Protein AF-A0A927UG73-F1 (afdb_monomer)

Sequence (120 aa):
MASLEITREEALEMWMDDHDIDAGKVKPFDLDPSKQAVVKEMTKGKRKPTDFSLEGKPKRERKPDNEKRLIVTELWHFLVTNAQIGAENAETVNPEREISFKIGENLYSLTLTRHRSPKK

Solvent-accessible surface area (backbone atoms only — not comparable to full-atom values): 7680 Å² total; per-residue (Å²): 90,89,90,70,79,49,54,76,67,56,55,49,51,55,51,51,50,52,53,37,51,75,71,66,52,88,52,95,86,54,72,57,73,75,56,47,54,51,53,59,56,71,68,53,75,88,70,75,79,80,81,80,73,70,77,89,57,81,76,79,77,73,81,82,59,63,70,42,29,51,53,46,52,51,53,50,50,39,41,70,76,69,43,89,77,56,51,40,79,70,42,71,81,35,62,59,36,32,39,35,32,25,47,85,95,45,82,48,75,51,75,63,77,86,78,78,80,77,86,130

Mean predicted aligned error: 17.03 Å

Structure (mmCIF, N/CA/C/O backbone):
data_AF-A0A927UG73-F1
#
_entry.id   AF-A0A927UG73-F1
#
loop_
_atom_site.group_PDB
_atom_site.id
_atom_site.type_symbol
_atom_site.label_atom_id
_atom_site.label_alt_id
_atom_site.label_comp_id
_atom_site.label_asym_id
_atom_site.label_entity_id
_atom_site.label_seq_id
_atom_site.pdbx_PDB_ins_code
_atom_site.Cartn_x
_atom_site.Cartn_y
_atom_site.Cartn_z
_atom_site.occupancy
_atom_site.B_iso_or_equiv
_atom_site.auth_seq_id
_atom_site.auth_comp_id
_atom_site.auth_asym_id
_atom_site.auth_atom_id
_atom_site.pdbx_PDB_model_num
ATOM 1 N N . MET A 1 1 ? 17.158 1.182 -74.349 1.00 53.06 1 MET A N 1
ATOM 2 C CA . MET A 1 1 ? 18.400 1.377 -75.125 1.00 53.06 1 MET A CA 1
ATOM 3 C C . MET A 1 1 ? 18.529 2.820 -75.585 1.00 53.06 1 MET A C 1
ATOM 5 O O . MET A 1 1 ? 19.379 3.505 -75.050 1.00 53.06 1 MET A O 1
ATOM 9 N N . ALA A 1 2 ? 17.643 3.332 -76.454 1.00 55.97 2 ALA A N 1
ATOM 10 C CA . ALA A 1 2 ? 17.726 4.717 -76.954 1.00 55.97 2 ALA A CA 1
ATOM 11 C C . ALA A 1 2 ? 17.586 5.818 -75.878 1.00 55.97 2 ALA A C 1
ATOM 13 O O . ALA A 1 2 ? 18.099 6.909 -76.063 1.00 55.97 2 ALA A O 1
ATOM 14 N N . SER A 1 3 ? 16.920 5.540 -74.752 1.00 67.75 3 SER A N 1
ATOM 15 C CA . SER A 1 3 ? 16.770 6.489 -73.637 1.00 67.75 3 SER A CA 1
ATOM 16 C C . SER A 1 3 ? 17.945 6.508 -72.652 1.00 67.75 3 SER A C 1
ATOM 18 O O . SER A 1 3 ? 17.976 7.368 -71.783 1.00 67.75 3 SER A O 1
ATOM 20 N N . LEU A 1 4 ? 18.854 5.529 -72.735 1.00 70.38 4 LEU A N 1
ATOM 21 C CA . LEU A 1 4 ? 19.995 5.368 -71.824 1.00 70.38 4 LEU A CA 1
ATOM 22 C C . LEU A 1 4 ? 21.341 5.426 -72.566 1.00 70.38 4 LEU A C 1
ATOM 24 O O . LEU A 1 4 ? 22.366 5.286 -71.923 1.00 70.38 4 LEU A O 1
ATOM 28 N N . GLU A 1 5 ? 21.334 5.595 -73.896 1.00 80.81 5 GLU A N 1
ATOM 29 C CA . GLU A 1 5 ? 22.527 5.658 -74.767 1.00 80.81 5 GLU A CA 1
ATOM 30 C C . GLU A 1 5 ? 23.548 4.509 -74.593 1.00 80.81 5 GLU A C 1
ATOM 32 O O . GLU A 1 5 ? 24.691 4.626 -75.013 1.00 80.81 5 GLU A O 1
ATOM 37 N N . ILE A 1 6 ? 23.128 3.370 -74.035 1.00 80.19 6 ILE A N 1
ATOM 38 C CA . ILE A 1 6 ? 23.969 2.181 -73.825 1.00 80.19 6 ILE A CA 1
ATOM 39 C C . ILE A 1 6 ? 23.810 1.155 -74.949 1.00 80.19 6 ILE A C 1
ATOM 41 O O . ILE A 1 6 ? 22.727 0.992 -75.530 1.00 80.19 6 ILE A O 1
ATOM 45 N N . THR A 1 7 ? 24.885 0.423 -75.230 1.00 85.31 7 THR A N 1
ATOM 46 C CA . THR A 1 7 ? 24.888 -0.718 -76.151 1.00 85.31 7 THR A CA 1
ATOM 47 C C . THR A 1 7 ? 24.208 -1.941 -75.529 1.00 85.31 7 THR A C 1
ATOM 49 O O . THR A 1 7 ? 24.040 -2.047 -74.314 1.00 85.31 7 THR A O 1
ATOM 52 N N . ARG A 1 8 ? 23.766 -2.895 -76.367 1.00 81.25 8 ARG A N 1
ATOM 53 C CA . ARG A 1 8 ? 23.070 -4.120 -75.909 1.00 81.25 8 ARG A CA 1
ATOM 54 C C . ARG A 1 8 ? 23.914 -4.967 -74.968 1.00 81.25 8 ARG A C 1
ATOM 56 O O . ARG A 1 8 ? 23.351 -5.620 -74.096 1.00 81.25 8 ARG A O 1
ATOM 63 N N . GLU A 1 9 ? 25.220 -4.948 -75.165 1.00 83.12 9 GLU A N 1
ATOM 64 C CA . GLU A 1 9 ? 26.176 -5.691 -74.355 1.00 83.12 9 GLU A CA 1
ATOM 65 C C . GLU A 1 9 ? 26.299 -5.058 -72.965 1.00 83.12 9 GLU A C 1
ATOM 67 O O . GLU A 1 9 ? 26.101 -5.754 -71.975 1.00 83.12 9 GLU A O 1
ATOM 72 N N . GLU A 1 10 ? 26.443 -3.733 -72.884 1.00 80.81 10 GLU A N 1
ATOM 73 C CA . GLU A 1 10 ? 26.470 -2.997 -71.608 1.00 80.81 10 GLU A CA 1
ATOM 74 C C . GLU A 1 10 ? 25.154 -3.135 -70.832 1.00 80.81 10 GLU A C 1
ATOM 76 O O . GLU A 1 10 ? 25.152 -3.332 -69.621 1.00 80.81 10 GLU A O 1
ATOM 81 N N . ALA A 1 11 ? 24.009 -3.097 -71.522 1.00 84.12 11 ALA A N 1
ATOM 82 C CA . ALA A 1 11 ? 22.712 -3.300 -70.877 1.00 84.12 11 ALA A CA 1
ATOM 83 C C . ALA A 1 11 ? 22.563 -4.706 -70.269 1.00 84.12 11 ALA A C 1
ATOM 85 O O . ALA A 1 11 ? 21.863 -4.876 -69.270 1.00 84.12 11 ALA A O 1
ATOM 86 N N . LEU A 1 12 ? 23.197 -5.713 -70.876 1.00 85.31 12 LEU A N 1
ATOM 87 C CA . LEU A 1 12 ? 23.187 -7.086 -70.382 1.00 85.31 12 LEU A CA 1
ATOM 88 C C . LEU A 1 12 ? 24.142 -7.243 -69.193 1.00 85.31 12 LEU A C 1
ATOM 90 O O . LEU A 1 12 ? 23.766 -7.871 -68.207 1.00 85.31 12 LEU A O 1
ATOM 94 N N . GLU A 1 13 ? 25.323 -6.627 -69.250 1.00 85.06 13 GLU A N 1
ATOM 95 C CA . GLU A 1 13 ? 26.285 -6.596 -68.142 1.00 85.06 13 GLU A CA 1
ATOM 96 C C . GLU A 1 13 ? 25.695 -5.910 -66.902 1.00 85.06 13 GLU A C 1
ATOM 98 O O . GLU A 1 13 ? 25.705 -6.493 -65.821 1.00 85.06 13 GLU A O 1
ATOM 103 N N . MET A 1 14 ? 25.051 -4.750 -67.072 1.00 83.00 14 MET A N 1
ATOM 104 C CA . MET A 1 14 ? 24.344 -4.059 -65.986 1.00 83.00 14 MET A CA 1
ATOM 105 C C . MET A 1 14 ? 23.253 -4.928 -65.352 1.00 83.00 14 MET A C 1
ATOM 107 O O . MET A 1 14 ? 23.100 -4.941 -64.133 1.00 83.00 14 MET A O 1
ATOM 111 N N . TRP A 1 15 ? 22.493 -5.662 -66.169 1.00 86.38 15 TRP A N 1
ATOM 112 C CA . TRP A 1 15 ? 21.448 -6.556 -65.672 1.00 86.38 15 TRP A CA 1
ATOM 113 C C . TRP A 1 15 ? 22.027 -7.745 -64.892 1.00 86.38 15 TRP A C 1
ATOM 115 O O . TRP A 1 15 ? 21.476 -8.144 -63.868 1.00 86.38 15 TRP A O 1
ATOM 125 N N . MET A 1 16 ? 23.151 -8.302 -65.350 1.00 85.75 16 MET A N 1
ATOM 126 C CA . MET A 1 16 ? 23.844 -9.385 -64.649 1.00 85.75 16 MET A CA 1
ATOM 127 C C . MET A 1 16 ? 24.474 -8.914 -63.336 1.00 85.75 16 MET A C 1
ATOM 129 O O . MET A 1 16 ? 24.438 -9.649 -62.349 1.00 85.75 16 MET A O 1
ATOM 133 N N . ASP A 1 17 ? 25.022 -7.701 -63.307 1.00 85.00 17 ASP A N 1
ATOM 134 C CA . ASP A 1 17 ? 25.582 -7.112 -62.096 1.00 85.00 17 ASP A CA 1
ATOM 135 C C . ASP A 1 17 ? 24.515 -6.861 -61.031 1.00 85.00 17 ASP A C 1
ATOM 137 O O . ASP A 1 17 ? 24.723 -7.253 -59.884 1.00 85.00 17 ASP A O 1
ATOM 141 N N . ASP A 1 18 ? 23.365 -6.303 -61.412 1.00 85.00 18 ASP A N 1
ATOM 142 C CA . ASP A 1 18 ? 22.214 -6.102 -60.521 1.00 85.00 18 ASP A CA 1
ATOM 143 C C . ASP A 1 18 ? 21.712 -7.441 -59.953 1.00 85.00 18 ASP A C 1
ATOM 145 O O . ASP A 1 18 ? 21.602 -7.622 -58.739 1.00 85.00 18 ASP A O 1
ATOM 149 N N . HIS A 1 19 ? 21.550 -8.444 -60.823 1.00 87.81 19 HIS A N 1
ATOM 150 C CA . HIS A 1 19 ? 21.146 -9.791 -60.421 1.00 87.81 19 HIS A CA 1
ATOM 151 C C . HIS A 1 19 ? 22.151 -10.457 -59.461 1.00 87.81 19 HIS A C 1
ATOM 153 O O . HIS A 1 19 ? 21.771 -11.186 -58.542 1.00 87.81 19 HIS A O 1
ATOM 159 N N . ASP A 1 20 ? 23.452 -10.248 -59.662 1.00 86.81 20 ASP A N 1
ATOM 160 C CA . ASP A 1 20 ? 24.487 -10.791 -58.783 1.00 86.81 20 ASP A CA 1
ATOM 161 C C . ASP A 1 20 ? 24.552 -10.080 -57.422 1.00 86.81 20 ASP A C 1
ATOM 163 O O . ASP A 1 20 ? 24.840 -10.738 -56.417 1.00 86.81 20 ASP A O 1
ATOM 167 N N . ILE A 1 21 ? 24.281 -8.771 -57.383 1.00 83.25 21 ILE A N 1
ATOM 168 C CA . ILE A 1 21 ? 24.178 -7.982 -56.146 1.00 83.25 21 ILE A CA 1
ATOM 169 C C . ILE A 1 21 ? 22.975 -8.458 -55.328 1.00 83.25 21 ILE A C 1
ATOM 171 O O . ILE A 1 21 ? 23.123 -8.736 -54.136 1.00 83.25 21 ILE A O 1
ATOM 175 N N . ASP A 1 22 ? 21.821 -8.647 -55.969 1.00 83.50 22 ASP A N 1
ATOM 176 C CA . ASP A 1 22 ? 20.616 -9.187 -55.328 1.00 83.50 22 ASP A CA 1
ATOM 177 C C . ASP A 1 22 ? 20.830 -10.612 -54.795 1.00 83.50 22 ASP A C 1
ATOM 179 O O . ASP A 1 22 ? 20.328 -10.977 -53.729 1.00 83.50 22 ASP A O 1
ATOM 183 N N . ALA A 1 23 ? 21.634 -11.417 -55.495 1.00 83.31 23 ALA A N 1
ATOM 184 C CA . ALA A 1 23 ? 22.049 -12.744 -55.042 1.00 83.31 23 ALA A CA 1
ATOM 185 C C . ALA A 1 23 ? 23.120 -12.716 -53.928 1.00 83.31 23 ALA A C 1
ATOM 187 O O . ALA A 1 23 ? 23.511 -13.776 -53.431 1.00 83.31 23 ALA A O 1
ATOM 188 N N . GLY A 1 24 ? 23.608 -11.534 -53.534 1.00 77.62 24 GLY A N 1
ATOM 189 C CA . GLY A 1 24 ? 24.588 -11.346 -52.463 1.00 77.62 24 GLY A CA 1
ATOM 190 C C . GLY A 1 24 ? 26.007 -11.791 -52.820 1.00 77.62 24 GLY A C 1
ATOM 191 O O . GLY A 1 24 ? 26.779 -12.152 -51.927 1.00 77.62 24 GLY A O 1
ATOM 192 N N . LYS A 1 25 ? 26.365 -11.819 -54.110 1.00 81.88 25 LYS A N 1
ATOM 193 C CA . LYS A 1 25 ? 27.731 -12.143 -54.540 1.00 81.88 25 LYS A CA 1
ATOM 194 C C . LYS A 1 25 ? 28.653 -10.950 -54.311 1.00 81.88 25 LYS A C 1
ATOM 196 O O . LYS A 1 25 ? 28.303 -9.820 -54.623 1.00 81.88 25 LYS A O 1
ATOM 201 N N . VAL A 1 26 ? 29.862 -11.232 -53.827 1.00 76.31 26 VAL A N 1
ATOM 202 C CA . VAL A 1 26 ? 30.886 -10.210 -53.581 1.00 76.31 26 VAL A CA 1
ATOM 203 C C . VAL A 1 26 ? 31.396 -9.664 -54.915 1.00 76.31 26 VAL A C 1
ATOM 205 O O . VAL A 1 26 ? 31.933 -10.414 -55.734 1.00 76.31 26 VAL A O 1
ATOM 208 N N . LYS A 1 27 ? 31.229 -8.363 -55.129 1.00 77.75 27 LYS A N 1
ATOM 209 C CA . LYS A 1 27 ? 31.698 -7.624 -56.303 1.00 77.75 27 LYS A CA 1
ATOM 210 C C . LYS A 1 27 ? 33.027 -6.912 -56.006 1.00 77.75 27 LYS A C 1
ATOM 212 O O . LYS A 1 27 ? 33.402 -6.740 -54.848 1.00 77.75 27 LYS A O 1
ATOM 217 N N . PRO A 1 28 ? 33.760 -6.451 -57.037 1.00 74.81 28 PRO A N 1
ATOM 218 C CA . PRO A 1 28 ? 35.068 -5.807 -56.860 1.00 74.81 28 PRO A CA 1
ATOM 219 C C . PRO A 1 28 ? 35.048 -4.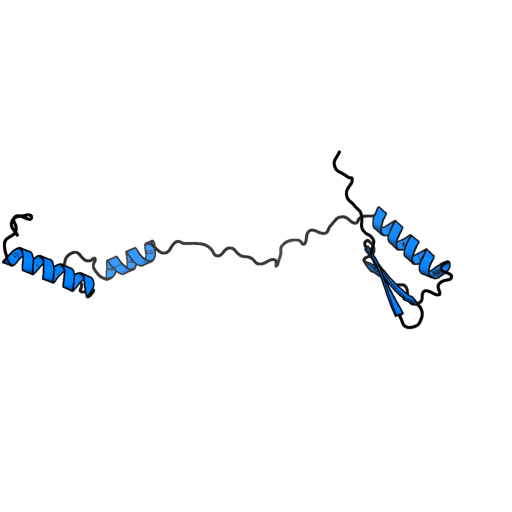521 -56.018 1.00 74.81 28 PRO A C 1
ATOM 221 O O . PRO A 1 28 ? 36.090 -4.105 -55.516 1.00 74.81 28 PRO A O 1
ATOM 224 N N . PHE A 1 29 ? 33.882 -3.879 -55.885 1.00 74.81 29 PHE A N 1
ATOM 225 C CA . PHE A 1 29 ? 33.690 -2.675 -55.073 1.00 74.81 29 PHE A CA 1
ATOM 226 C C . PHE A 1 29 ? 33.307 -2.972 -53.615 1.00 74.81 29 PHE A C 1
ATOM 228 O O . PHE A 1 29 ? 33.268 -2.045 -52.802 1.00 74.81 29 PHE A O 1
ATOM 235 N N . ASP A 1 30 ? 33.025 -4.229 -53.265 1.00 78.88 30 ASP A N 1
ATOM 236 C CA . ASP A 1 30 ? 32.743 -4.595 -51.884 1.00 78.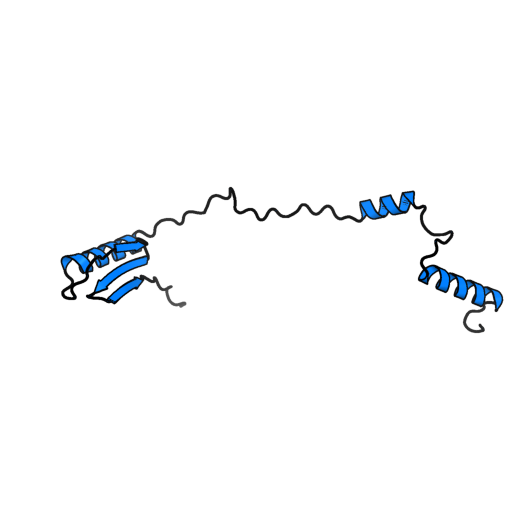88 30 ASP A CA 1
ATOM 237 C C . ASP A 1 30 ? 33.997 -4.472 -51.022 1.00 78.88 30 ASP A C 1
ATOM 239 O O . ASP A 1 30 ? 35.132 -4.698 -51.451 1.00 78.88 30 ASP A O 1
ATOM 243 N N . LEU A 1 31 ? 33.791 -4.109 -49.757 1.00 78.25 31 LEU A N 1
ATOM 244 C CA . LEU A 1 31 ? 34.895 -4.041 -48.812 1.00 78.25 31 LEU A CA 1
ATOM 245 C C . LEU A 1 31 ? 35.464 -5.439 -48.569 1.00 78.25 31 LEU A C 1
ATOM 247 O O . LEU A 1 31 ? 34.717 -6.404 -48.421 1.00 78.25 31 LEU A O 1
ATOM 251 N N . ASP A 1 32 ? 36.786 -5.510 -48.417 1.00 79.94 32 ASP A N 1
ATOM 252 C CA . ASP A 1 32 ? 37.467 -6.716 -47.950 1.00 79.94 32 ASP A CA 1
ATOM 253 C C . ASP A 1 32 ? 36.811 -7.243 -46.652 1.00 79.94 32 ASP A C 1
ATOM 255 O O . ASP A 1 32 ? 36.462 -6.429 -45.779 1.00 79.94 32 ASP A O 1
ATOM 259 N N . PRO A 1 33 ? 36.663 -8.571 -46.476 1.00 75.81 33 PRO A N 1
ATOM 260 C CA . PRO A 1 33 ? 36.028 -9.161 -45.296 1.00 75.81 33 PRO A CA 1
ATOM 261 C C . PRO A 1 33 ? 36.579 -8.638 -43.960 1.00 75.81 33 PRO A C 1
ATOM 263 O O . PRO A 1 33 ? 35.830 -8.466 -42.994 1.00 75.81 33 PRO A O 1
ATOM 266 N N . SER A 1 34 ? 37.876 -8.316 -43.906 1.00 73.62 34 SER A N 1
ATOM 267 C CA . SER A 1 34 ? 38.520 -7.732 -42.724 1.00 73.62 34 SER A CA 1
ATOM 268 C C . SER A 1 34 ? 37.981 -6.338 -42.378 1.00 73.62 34 SER A C 1
ATOM 270 O O . SER A 1 34 ? 37.753 -6.023 -41.209 1.00 73.62 34 SER A O 1
ATOM 272 N N . LYS A 1 35 ? 37.703 -5.506 -43.385 1.00 79.25 35 LYS A N 1
ATOM 273 C CA . LYS A 1 35 ? 37.165 -4.151 -43.207 1.00 79.25 35 LYS A CA 1
ATOM 274 C C . LYS A 1 35 ? 35.664 -4.171 -42.924 1.00 79.25 35 LYS A C 1
ATOM 276 O O . LYS A 1 35 ? 35.188 -3.345 -42.145 1.00 79.25 35 LYS A O 1
ATOM 281 N N . GLN A 1 36 ? 34.930 -5.138 -43.477 1.00 79.69 36 GLN A N 1
ATOM 282 C CA . GLN A 1 36 ? 33.507 -5.332 -43.173 1.00 79.69 36 GLN A CA 1
ATOM 283 C C . GLN A 1 36 ? 33.275 -5.621 -41.683 1.00 79.69 36 GLN A C 1
ATOM 285 O O . GLN A 1 36 ? 32.380 -5.038 -41.065 1.00 79.69 36 GLN A O 1
ATOM 290 N N . ALA A 1 37 ? 34.113 -6.471 -41.078 1.00 77.12 37 ALA A N 1
ATOM 291 C CA . ALA A 1 37 ? 34.034 -6.784 -39.652 1.00 77.12 37 ALA A CA 1
ATOM 292 C C . ALA A 1 37 ? 34.257 -5.541 -38.775 1.00 77.12 37 ALA A C 1
ATOM 294 O O . ALA A 1 37 ? 33.515 -5.311 -37.818 1.00 77.12 37 ALA A O 1
ATOM 295 N N . VAL A 1 38 ? 35.226 -4.698 -39.143 1.00 80.81 38 VAL A N 1
ATOM 296 C CA . VAL A 1 38 ? 35.535 -3.454 -38.426 1.00 80.81 38 VAL A CA 1
ATOM 297 C C . VAL A 1 38 ? 34.380 -2.451 -38.515 1.00 80.81 38 VAL A C 1
ATOM 299 O O . VAL A 1 38 ? 33.974 -1.897 -37.495 1.00 80.81 38 VAL A O 1
ATOM 302 N N . VAL A 1 39 ? 33.785 -2.247 -39.695 1.00 81.69 39 VAL A N 1
ATOM 303 C CA . VAL A 1 39 ? 32.619 -1.353 -39.854 1.00 81.69 39 VAL A CA 1
ATOM 304 C C . VAL A 1 39 ? 31.420 -1.854 -39.039 1.00 81.69 39 VAL A C 1
ATOM 306 O O . VAL A 1 39 ? 30.735 -1.066 -38.378 1.00 81.69 39 VAL A O 1
ATOM 309 N N . LYS A 1 40 ? 31.189 -3.171 -39.018 1.00 79.38 40 LYS A N 1
ATOM 310 C CA . LYS A 1 40 ? 30.128 -3.800 -38.217 1.00 79.38 40 LYS A CA 1
ATOM 311 C C . LYS A 1 40 ? 30.346 -3.631 -36.712 1.00 79.38 40 LYS A C 1
ATOM 313 O O . LYS A 1 40 ? 29.388 -3.498 -35.959 1.00 79.38 40 LYS A O 1
ATOM 318 N N . GLU A 1 41 ? 31.593 -3.633 -36.256 1.00 77.50 41 GLU A N 1
ATOM 319 C CA . GLU A 1 41 ? 31.947 -3.351 -34.862 1.00 77.50 41 GLU A CA 1
ATOM 320 C C . GLU A 1 41 ? 31.733 -1.874 -34.508 1.00 77.50 41 GLU A C 1
ATOM 322 O O . GLU A 1 41 ? 31.150 -1.576 -33.467 1.00 77.50 41 GLU A O 1
ATOM 327 N N . MET A 1 42 ? 32.132 -0.947 -35.385 1.00 78.44 42 MET A N 1
ATOM 328 C CA . MET A 1 42 ? 31.974 0.494 -35.149 1.00 78.44 42 MET A CA 1
ATOM 329 C C . MET A 1 42 ? 30.510 0.959 -35.160 1.00 78.44 42 MET A C 1
ATOM 331 O O . MET A 1 42 ? 30.162 1.916 -34.471 1.00 78.44 42 MET A O 1
ATOM 335 N N . THR A 1 43 ? 29.639 0.279 -35.909 1.00 77.06 43 THR A N 1
ATOM 336 C CA . THR A 1 43 ? 28.195 0.581 -35.982 1.00 77.06 43 THR A CA 1
ATOM 337 C C . THR A 1 43 ? 27.392 0.048 -34.792 1.00 77.06 43 THR A C 1
ATOM 339 O O . THR A 1 43 ? 26.245 0.457 -34.592 1.00 77.06 43 THR A O 1
ATOM 342 N N . LYS A 1 44 ? 27.977 -0.805 -33.937 1.00 78.06 44 LYS A N 1
ATOM 343 C CA . LYS A 1 44 ? 27.354 -1.202 -32.666 1.00 78.06 44 LYS A CA 1
ATOM 344 C C . LYS A 1 44 ? 27.389 -0.016 -31.699 1.00 78.06 44 LYS A C 1
ATOM 346 O O . LYS A 1 44 ? 28.400 0.267 -31.058 1.00 78.06 44 LYS A O 1
ATOM 351 N N . GLY A 1 45 ? 26.262 0.680 -31.557 1.00 73.62 45 GLY A N 1
ATOM 352 C CA . GLY A 1 45 ? 26.124 1.750 -30.571 1.00 73.62 45 GLY A CA 1
ATOM 353 C C . GLY A 1 45 ? 26.400 1.239 -29.153 1.00 73.62 45 GLY A C 1
ATOM 354 O O . GLY A 1 45 ? 25.707 0.349 -28.662 1.00 73.62 45 GLY A O 1
ATOM 355 N N . LYS A 1 46 ? 27.390 1.820 -28.464 1.00 66.69 46 LYS A N 1
ATOM 356 C CA . LYS A 1 46 ? 27.681 1.530 -27.049 1.00 66.69 46 LYS A CA 1
ATOM 357 C C . LYS A 1 46 ? 26.597 2.130 -26.149 1.00 66.69 46 LYS A C 1
ATOM 359 O O . LYS A 1 46 ? 26.807 3.154 -25.505 1.00 66.69 46 LYS A O 1
ATOM 364 N N . ARG A 1 47 ? 25.417 1.515 -26.095 1.00 66.19 47 ARG A N 1
ATOM 365 C CA . ARG A 1 47 ? 24.410 1.850 -25.083 1.00 66.19 47 ARG A CA 1
ATOM 366 C C . ARG A 1 47 ? 24.715 1.043 -23.828 1.00 66.19 47 ARG A C 1
ATOM 368 O O . ARG A 1 47 ? 24.571 -0.175 -23.828 1.00 66.19 47 ARG A O 1
ATOM 375 N N . LYS A 1 48 ? 25.162 1.719 -22.764 1.00 69.00 48 LYS A N 1
ATOM 376 C CA . LYS A 1 48 ? 25.171 1.106 -21.430 1.00 69.00 48 LYS A CA 1
ATOM 377 C C . LYS A 1 48 ? 23.727 0.702 -21.102 1.00 69.00 48 LYS A C 1
ATOM 379 O O . LYS A 1 48 ? 22.847 1.550 -21.262 1.00 69.00 48 LYS A O 1
ATOM 384 N N . PRO A 1 49 ? 23.467 -0.544 -20.672 1.00 68.75 49 PRO A N 1
ATOM 385 C CA . PRO A 1 49 ? 22.158 -0.914 -20.159 1.00 68.75 49 PRO A CA 1
ATOM 386 C C . PRO A 1 49 ? 21.788 0.043 -19.022 1.00 68.75 49 PRO A C 1
ATOM 388 O O . PRO A 1 49 ? 22.588 0.258 -18.111 1.00 68.75 49 PRO A O 1
ATOM 391 N N . THR A 1 50 ? 20.614 0.667 -19.090 1.00 66.38 50 THR A N 1
ATOM 392 C CA . THR A 1 50 ? 20.068 1.403 -17.947 1.00 66.38 50 THR A CA 1
ATOM 393 C C . T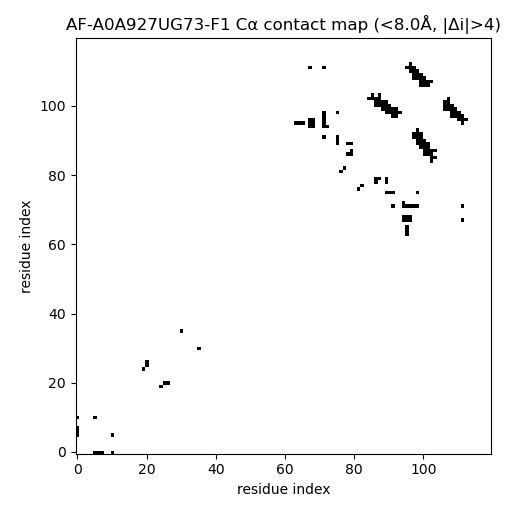HR A 1 50 ? 19.767 0.399 -16.848 1.00 66.38 50 THR A C 1
ATOM 395 O O . THR A 1 50 ? 18.905 -0.460 -17.025 1.00 66.38 50 THR A O 1
ATOM 398 N N . ASP A 1 51 ? 20.493 0.489 -15.738 1.00 64.19 51 ASP A N 1
ATOM 399 C CA . ASP A 1 51 ? 20.256 -0.351 -14.572 1.00 64.19 51 ASP A CA 1
ATOM 400 C C . ASP A 1 51 ? 18.930 0.062 -13.910 1.00 64.19 51 ASP A C 1
ATOM 402 O O . ASP A 1 51 ? 18.791 1.155 -13.354 1.00 64.19 51 ASP A O 1
ATOM 406 N N . PHE A 1 52 ? 17.921 -0.797 -14.052 1.00 62.28 52 PHE A N 1
ATOM 407 C CA . PHE A 1 52 ? 16.602 -0.638 -13.442 1.00 62.28 52 PHE A CA 1
ATOM 408 C C . PHE A 1 52 ? 16.545 -1.219 -12.022 1.00 62.28 52 PHE A C 1
ATOM 410 O O . PHE A 1 52 ? 15.456 -1.277 -11.445 1.00 62.28 52 PHE A O 1
ATOM 417 N N . SER A 1 53 ? 17.673 -1.635 -11.431 1.00 62.97 53 SER A N 1
ATOM 418 C CA . SER A 1 53 ? 17.669 -2.144 -10.062 1.00 62.97 53 SER A CA 1
ATOM 419 C C . SER A 1 53 ? 17.164 -1.068 -9.078 1.00 62.97 53 SER A C 1
ATOM 421 O O . SER A 1 53 ? 17.605 0.086 -9.024 1.00 62.97 53 SER A O 1
ATOM 423 N N . LEU A 1 54 ? 16.119 -1.433 -8.330 1.00 61.50 54 LEU A N 1
ATOM 424 C CA . LEU A 1 54 ? 15.619 -0.691 -7.165 1.00 61.50 54 LEU A CA 1
ATOM 425 C C . LEU A 1 54 ? 16.406 -1.057 -5.895 1.00 61.50 54 LEU A C 1
ATOM 427 O O . LEU A 1 54 ? 16.178 -0.471 -4.837 1.00 61.50 54 LEU A O 1
ATOM 431 N N . GLU A 1 55 ? 17.318 -2.021 -6.001 1.00 59.97 55 GLU A N 1
ATOM 432 C CA . GLU A 1 55 ? 18.195 -2.474 -4.931 1.00 59.97 55 GLU A CA 1
ATOM 433 C C . GLU A 1 55 ? 19.220 -1.374 -4.620 1.00 59.97 55 GLU A C 1
ATOM 435 O O . GLU A 1 55 ? 19.943 -0.902 -5.490 1.00 59.97 55 GLU A O 1
ATOM 440 N N . GLY A 1 56 ? 19.231 -0.891 -3.376 1.00 61.12 56 GLY A N 1
ATOM 441 C CA . GLY A 1 56 ? 20.177 0.135 -2.918 1.00 61.12 56 GLY A CA 1
ATOM 442 C C . GLY A 1 56 ? 19.716 1.592 -3.051 1.00 61.12 56 GLY A C 1
ATOM 443 O O . GLY A 1 56 ? 20.401 2.484 -2.553 1.00 61.12 56 GLY A O 1
ATOM 444 N N . LYS A 1 57 ? 18.541 1.878 -3.634 1.00 62.75 57 LYS A N 1
ATOM 445 C CA . LYS A 1 57 ? 17.949 3.224 -3.524 1.00 62.75 57 LYS A CA 1
ATOM 446 C C . LYS A 1 57 ? 17.336 3.382 -2.129 1.00 62.75 57 LYS A C 1
ATOM 448 O O . LYS A 1 57 ? 16.540 2.523 -1.741 1.00 62.75 57 LYS A O 1
ATOM 453 N N . PRO A 1 58 ? 17.638 4.457 -1.373 1.00 64.12 58 PRO A N 1
ATOM 454 C CA . PRO A 1 58 ? 16.975 4.693 -0.099 1.00 64.12 58 PRO A CA 1
ATOM 455 C C . PRO A 1 58 ? 15.472 4.785 -0.365 1.00 64.12 58 PRO A C 1
ATOM 457 O O . PRO A 1 58 ? 15.013 5.680 -1.084 1.00 64.12 58 PRO A O 1
ATOM 460 N N . LYS A 1 59 ? 14.699 3.828 0.169 1.00 68.38 59 LYS A N 1
ATOM 461 C CA . LYS A 1 59 ? 13.239 3.927 0.173 1.00 68.38 59 LYS A CA 1
ATOM 462 C C . LYS A 1 59 ? 12.926 5.249 0.852 1.00 68.38 59 LYS A C 1
ATOM 464 O O . LYS A 1 59 ? 13.255 5.443 2.015 1.00 68.38 59 LYS A O 1
ATOM 469 N N . ARG A 1 60 ? 12.352 6.186 0.101 1.00 69.00 60 ARG A N 1
ATOM 470 C CA . ARG A 1 60 ? 11.948 7.479 0.642 1.00 69.00 60 ARG A CA 1
ATOM 471 C C . ARG A 1 60 ? 10.853 7.224 1.672 1.00 69.00 60 ARG A C 1
ATOM 473 O O . ARG A 1 60 ? 9.688 7.072 1.307 1.00 69.00 60 ARG A O 1
ATOM 480 N N . GLU A 1 61 ? 11.236 7.151 2.939 1.00 69.12 61 GLU A N 1
ATOM 481 C CA . GLU A 1 61 ? 10.296 7.066 4.046 1.00 69.12 61 GLU A CA 1
ATOM 482 C C . GLU A 1 61 ? 9.462 8.346 4.049 1.00 69.12 61 GLU A C 1
ATOM 484 O O . GLU A 1 61 ? 9.976 9.471 4.015 1.00 69.12 61 GLU A O 1
ATOM 489 N N . ARG A 1 62 ? 8.141 8.185 3.972 1.00 72.75 62 ARG A N 1
ATOM 490 C CA . ARG A 1 62 ? 7.230 9.322 4.074 1.00 72.75 62 ARG A CA 1
ATOM 491 C C . ARG A 1 62 ? 7.265 9.813 5.514 1.00 72.75 62 ARG A C 1
ATOM 493 O O . ARG A 1 62 ? 7.250 9.006 6.438 1.00 72.75 62 ARG A O 1
ATOM 500 N N . LYS A 1 63 ? 7.294 11.137 5.692 1.00 78.12 63 LYS A N 1
ATOM 501 C CA . LYS A 1 63 ? 7.124 11.724 7.021 1.00 78.12 63 LYS A CA 1
ATOM 502 C C . LYS A 1 63 ? 5.772 11.265 7.585 1.00 78.12 63 LYS A C 1
ATOM 504 O O . LYS A 1 63 ? 4.798 11.295 6.829 1.00 78.12 63 LYS A O 1
ATOM 509 N N . PRO A 1 64 ? 5.724 10.853 8.858 1.00 79.12 64 PRO A N 1
ATOM 510 C CA . PRO A 1 64 ? 4.494 10.395 9.485 1.00 79.12 64 PRO A CA 1
ATOM 511 C C . PRO A 1 64 ? 3.463 11.527 9.561 1.00 79.12 64 PRO A C 1
ATOM 513 O O . PRO A 1 64 ? 3.806 12.661 9.902 1.00 79.12 64 PRO A O 1
ATOM 516 N N . ASP A 1 65 ? 2.207 11.224 9.235 1.00 83.69 65 ASP A N 1
ATOM 517 C CA . ASP A 1 65 ? 1.085 12.163 9.357 1.00 83.69 65 ASP A CA 1
ATOM 518 C C . ASP A 1 65 ? 0.479 12.050 10.767 1.00 83.69 65 ASP A C 1
ATOM 520 O O . ASP A 1 65 ? -0.398 11.224 11.026 1.00 83.69 65 ASP A O 1
ATOM 524 N N . ASN A 1 66 ? 0.996 12.852 11.705 1.00 87.38 66 ASN A N 1
ATOM 525 C CA . ASN A 1 66 ? 0.610 12.790 13.120 1.00 87.38 66 ASN A CA 1
ATOM 526 C C . ASN A 1 66 ? -0.891 13.033 13.350 1.00 87.38 66 ASN A C 1
ATOM 528 O O . ASN A 1 66 ? -1.465 12.405 14.235 1.00 87.38 66 ASN A O 1
ATOM 532 N N . GLU A 1 67 ? -1.539 13.886 12.547 1.00 89.25 67 GLU A N 1
ATOM 533 C CA . GLU A 1 67 ? -2.987 14.134 12.647 1.00 89.25 67 GLU A CA 1
ATOM 534 C C . GLU A 1 67 ? -3.771 12.846 12.388 1.00 89.25 67 GLU A C 1
ATOM 536 O O . GLU A 1 67 ? -4.645 12.466 13.164 1.00 89.25 67 GLU A O 1
ATOM 541 N N . LYS A 1 68 ? -3.420 12.132 11.313 1.00 88.88 68 LYS A N 1
ATOM 542 C CA . LYS A 1 68 ? -4.074 10.865 10.974 1.00 88.88 68 LYS A CA 1
ATOM 543 C C . LYS A 1 68 ? -3.834 9.792 12.022 1.00 88.88 68 LYS A C 1
ATOM 545 O O . LYS A 1 68 ? -4.755 9.035 12.308 1.00 88.88 68 LYS A O 1
ATOM 550 N N . ARG A 1 69 ? -2.630 9.744 12.601 1.00 89.50 69 ARG A N 1
ATOM 551 C CA . ARG A 1 69 ? -2.322 8.810 13.692 1.00 89.50 69 ARG A CA 1
ATOM 552 C C . ARG A 1 69 ? -3.232 9.024 14.884 1.00 89.50 69 ARG A C 1
ATOM 554 O O . ARG A 1 69 ? -3.818 8.062 15.361 1.00 89.50 69 ARG A O 1
ATOM 561 N N . LEU A 1 70 ? -3.385 10.276 15.309 1.00 91.31 70 LEU A N 1
ATOM 562 C CA . LEU A 1 70 ? -4.250 10.625 16.433 1.00 91.31 70 LEU A CA 1
ATOM 563 C C . LEU A 1 70 ? -5.703 10.211 16.172 1.00 91.31 70 LEU A C 1
ATOM 565 O O . LEU A 1 70 ? -6.290 9.514 16.997 1.00 91.31 70 LEU A O 1
ATOM 569 N N . ILE A 1 71 ? -6.241 10.526 14.988 1.00 90.31 71 ILE A N 1
ATOM 570 C CA . ILE A 1 71 ? -7.609 10.138 14.606 1.00 90.31 71 ILE A CA 1
ATOM 571 C C . ILE A 1 71 ? -7.792 8.616 14.671 1.00 90.31 71 ILE A C 1
ATOM 573 O O . ILE A 1 71 ? -8.763 8.129 15.243 1.00 90.31 71 ILE A O 1
ATOM 577 N N . VAL A 1 72 ? -6.860 7.849 14.099 1.00 92.19 72 VAL A N 1
ATOM 578 C CA . VAL A 1 72 ? -6.930 6.380 14.108 1.00 92.19 72 VAL A CA 1
ATOM 579 C C . VAL A 1 72 ? -6.848 5.836 15.536 1.00 92.19 72 VAL A C 1
ATOM 581 O O . VAL A 1 72 ? -7.629 4.957 15.892 1.00 92.19 72 VAL A O 1
ATOM 584 N N . THR A 1 73 ? -5.965 6.376 16.380 1.00 90.94 73 THR A N 1
ATOM 585 C CA . THR A 1 73 ? -5.863 5.942 17.781 1.00 90.94 73 THR A CA 1
ATOM 586 C C . THR A 1 73 ? -7.125 6.244 18.583 1.00 90.94 73 THR A C 1
ATOM 588 O O . THR A 1 73 ? -7.575 5.391 19.344 1.00 90.94 73 THR A O 1
ATOM 591 N N . GLU A 1 74 ? -7.740 7.413 18.391 1.00 90.88 74 GLU A N 1
ATOM 592 C CA . GLU A 1 74 ? -8.987 7.777 19.070 1.00 90.88 74 GLU A CA 1
ATOM 593 C C . GLU A 1 74 ? -10.154 6.896 18.621 1.00 90.88 74 GLU A C 1
ATOM 595 O O . GLU A 1 74 ? -10.917 6.414 19.457 1.00 90.88 74 GLU A O 1
ATOM 600 N N . LEU A 1 75 ? -10.268 6.624 17.316 1.00 89.50 75 LEU A N 1
ATOM 601 C CA . LEU A 1 75 ? -11.293 5.724 16.783 1.00 89.50 75 LEU A CA 1
ATOM 602 C C . LEU A 1 75 ? -11.114 4.295 17.296 1.00 89.50 75 LEU A C 1
ATOM 604 O O . LEU A 1 75 ? -12.096 3.649 17.654 1.00 89.50 75 LEU A O 1
ATOM 608 N N . TRP A 1 76 ? -9.875 3.809 17.378 1.00 89.88 76 TRP A N 1
ATOM 609 C CA . TRP A 1 76 ? -9.587 2.502 17.958 1.00 89.88 76 TRP A CA 1
ATOM 610 C C . TRP A 1 76 ? -9.990 2.448 19.438 1.00 89.88 76 TRP A C 1
ATOM 612 O O . TRP A 1 76 ? -10.725 1.549 19.842 1.00 89.88 76 TRP A O 1
ATOM 622 N N . HIS A 1 77 ? -9.598 3.451 20.232 1.00 89.75 77 HIS A N 1
ATOM 623 C CA . HIS A 1 77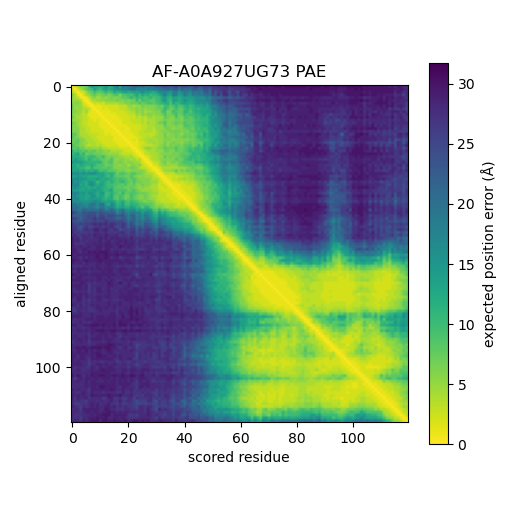 ? -10.002 3.548 21.636 1.00 89.75 77 HIS A CA 1
ATOM 624 C C . HIS A 1 77 ? -11.522 3.621 21.802 1.00 89.75 77 HIS A C 1
ATOM 626 O O . HIS A 1 77 ? -12.072 3.006 22.715 1.00 89.75 77 HIS A O 1
ATOM 632 N N . PHE A 1 78 ? -12.217 4.339 20.920 1.00 89.25 78 PHE A N 1
ATOM 633 C CA . PHE A 1 78 ? -13.672 4.403 20.931 1.00 89.25 78 PHE A CA 1
ATOM 634 C C . PHE A 1 78 ? -14.305 3.034 20.649 1.00 89.25 78 PHE A C 1
ATOM 636 O O . PHE A 1 78 ? -15.227 2.637 21.361 1.00 89.25 78 PHE A O 1
ATOM 643 N N . LEU A 1 79 ? -13.785 2.299 19.661 1.00 87.06 79 LEU A N 1
ATOM 644 C CA . LEU A 1 79 ? -14.264 0.962 19.306 1.00 87.06 79 LEU A CA 1
ATOM 645 C C . LEU A 1 79 ? -14.066 -0.054 20.437 1.00 87.06 79 LEU A C 1
ATOM 647 O O . LEU A 1 79 ? -14.946 -0.877 20.657 1.00 87.06 79 LEU A O 1
ATOM 651 N N . VAL A 1 80 ? -12.954 0.023 21.170 1.00 85.38 80 VAL A N 1
ATOM 652 C CA . VAL A 1 80 ? -12.657 -0.911 22.269 1.00 85.38 80 VAL A CA 1
ATOM 653 C C . VAL A 1 80 ? -13.423 -0.566 23.547 1.00 85.38 80 VAL A C 1
ATOM 655 O O . VAL A 1 80 ? -13.927 -1.459 24.221 1.00 85.38 80 VAL A O 1
ATOM 658 N N . THR A 1 81 ? -13.505 0.718 23.905 1.00 83.31 81 THR A N 1
ATOM 659 C CA . THR A 1 81 ? -13.983 1.127 25.238 1.00 83.31 81 THR A CA 1
ATOM 660 C C . THR A 1 81 ? -15.456 1.525 25.255 1.00 83.31 81 THR A C 1
ATOM 662 O O . THR A 1 81 ? -16.146 1.284 26.241 1.00 83.31 81 THR A O 1
ATOM 665 N N . ASN A 1 82 ? -15.947 2.161 24.186 1.00 79.44 82 ASN A N 1
ATOM 666 C CA . ASN A 1 82 ? -17.224 2.884 24.207 1.00 79.44 82 ASN A CA 1
ATOM 667 C C . ASN A 1 82 ? -18.261 2.351 23.208 1.00 79.44 82 ASN A C 1
ATOM 669 O O . ASN A 1 82 ? -19.424 2.756 23.260 1.00 79.44 82 ASN A O 1
ATOM 673 N N . ALA A 1 83 ? -17.876 1.474 22.278 1.00 75.31 83 ALA A N 1
ATOM 674 C CA . ALA A 1 83 ? -18.793 0.995 21.255 1.00 75.31 83 ALA A CA 1
ATOM 675 C C . ALA A 1 83 ? -19.798 -0.018 21.822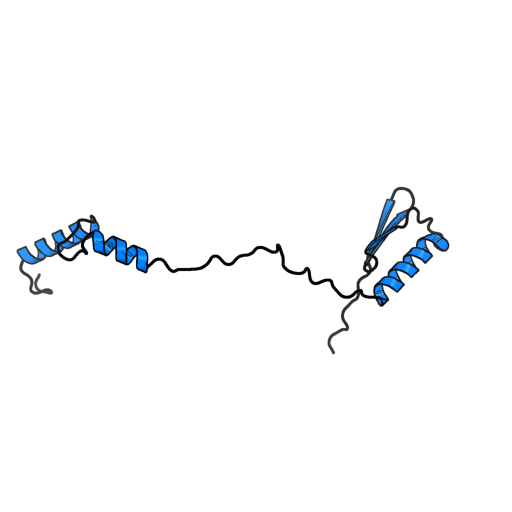 1.00 75.31 83 ALA A C 1
ATOM 677 O O . ALA A 1 83 ? -19.466 -1.158 22.134 1.00 75.31 83 ALA A O 1
ATOM 678 N N . GLN A 1 84 ? -21.075 0.364 21.834 1.00 79.44 84 GLN A N 1
ATOM 679 C CA . GLN A 1 84 ? -22.200 -0.524 22.171 1.00 79.44 84 GLN A CA 1
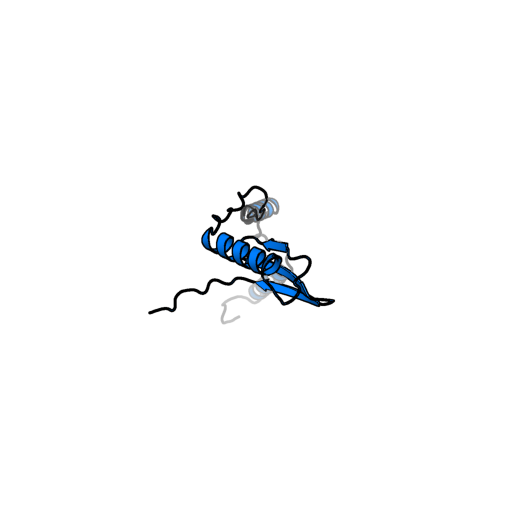ATOM 680 C C . GLN A 1 84 ? -22.425 -1.649 21.145 1.00 79.44 84 GLN A C 1
ATOM 682 O O . GLN A 1 84 ? -23.243 -2.535 21.358 1.00 79.44 84 GLN A O 1
ATOM 687 N N . ILE A 1 85 ? -21.709 -1.599 20.020 1.00 76.50 85 ILE A N 1
ATOM 688 C CA . ILE A 1 85 ? -21.848 -2.509 18.879 1.00 76.50 85 ILE A CA 1
ATOM 689 C C . ILE A 1 85 ? -21.155 -3.861 19.157 1.00 76.50 85 ILE A C 1
ATOM 691 O O . ILE A 1 85 ? -21.334 -4.806 18.397 1.00 76.50 85 ILE A O 1
ATOM 695 N N . GLY A 1 86 ? -20.389 -3.978 20.251 1.00 77.69 86 GLY A N 1
ATOM 696 C CA . GLY A 1 86 ? -19.677 -5.212 20.595 1.00 77.69 86 GLY A CA 1
ATOM 697 C C . GLY A 1 86 ? -18.540 -5.501 19.616 1.00 77.69 86 GLY A C 1
ATOM 698 O O . GLY A 1 86 ? -18.455 -6.594 19.064 1.00 77.69 86 GLY A O 1
ATOM 699 N N . ALA A 1 87 ? -17.706 -4.493 19.341 1.00 80.31 87 ALA A N 1
ATOM 700 C CA . ALA A 1 87 ? -16.546 -4.669 18.480 1.00 80.31 87 ALA A CA 1
ATOM 701 C C . ALA A 1 87 ? -15.479 -5.503 19.207 1.00 80.31 87 ALA A C 1
ATOM 703 O O . ALA A 1 87 ? -14.946 -5.097 20.238 1.00 80.31 87 ALA A O 1
ATOM 704 N N . GLU A 1 88 ? -15.158 -6.666 18.652 1.00 78.38 88 GLU A N 1
ATOM 705 C CA . GLU A 1 88 ? -14.164 -7.596 19.181 1.00 78.38 88 GLU A CA 1
ATOM 706 C C . GLU A 1 88 ? -12.900 -7.585 18.317 1.00 78.38 88 GLU A C 1
ATOM 708 O O . GLU A 1 88 ? -12.962 -7.404 17.099 1.00 78.38 88 GLU A O 1
ATOM 713 N N . ASN A 1 89 ? -11.740 -7.825 18.936 1.00 83.31 89 ASN A N 1
ATOM 714 C CA . ASN A 1 89 ? -10.443 -7.915 18.250 1.00 83.31 89 ASN A CA 1
ATOM 715 C C . ASN A 1 89 ? -10.153 -6.712 17.332 1.00 83.31 89 ASN A C 1
ATOM 717 O O . ASN A 1 89 ? -9.761 -6.881 16.177 1.00 83.31 89 ASN A O 1
ATOM 721 N N . ALA A 1 90 ? -10.392 -5.492 17.824 1.00 84.62 90 ALA A N 1
ATOM 722 C CA . ALA A 1 90 ? -10.030 -4.287 17.091 1.00 84.62 90 ALA A CA 1
ATOM 723 C C . ALA A 1 90 ? -8.501 -4.141 17.038 1.00 84.62 90 ALA A C 1
ATOM 725 O O . ALA A 1 90 ? -7.839 -4.067 18.072 1.00 84.62 90 ALA A O 1
ATOM 726 N N . GLU A 1 91 ? -7.942 -4.043 15.837 1.00 87.69 91 GLU A N 1
ATOM 727 C CA . GLU A 1 91 ? -6.507 -3.951 15.578 1.00 87.69 91 GLU A CA 1
ATOM 728 C C . GLU A 1 91 ? -6.202 -2.832 14.581 1.00 87.69 91 GLU A C 1
ATOM 730 O O . GLU A 1 91 ? -6.872 -2.666 13.557 1.00 87.69 91 GLU A O 1
ATOM 735 N N . THR A 1 92 ? -5.148 -2.067 14.858 1.00 88.75 92 THR A N 1
ATOM 736 C CA . THR A 1 92 ? -4.672 -1.012 13.960 1.00 88.75 92 THR A CA 1
ATOM 737 C C . THR A 1 92 ? -3.698 -1.605 12.940 1.00 88.75 92 THR A C 1
ATOM 739 O O . THR A 1 92 ? -2.512 -1.755 13.225 1.00 88.75 92 THR A O 1
ATOM 742 N N . VAL A 1 93 ? -4.188 -1.929 11.739 1.00 88.69 93 VAL A N 1
ATOM 743 C CA . VAL A 1 93 ? -3.381 -2.508 10.642 1.00 88.69 93 VAL A CA 1
ATOM 744 C C . VAL A 1 93 ? -2.427 -1.470 10.049 1.00 88.69 93 VAL A C 1
ATOM 746 O O . VAL A 1 93 ? -1.283 -1.773 9.709 1.00 88.69 93 VAL A O 1
ATOM 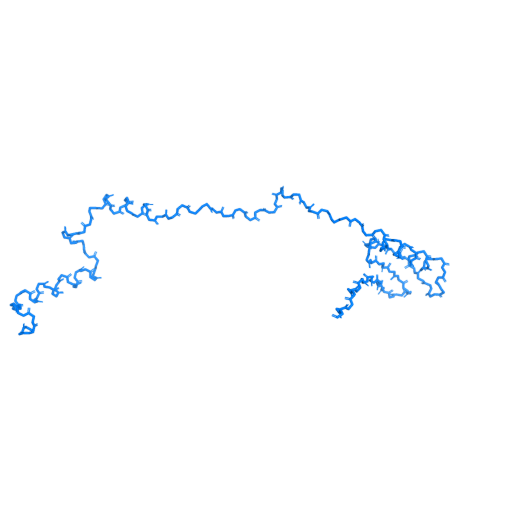749 N N . ASN A 1 94 ? -2.880 -0.219 9.937 1.00 86.75 94 ASN A N 1
ATOM 750 C CA . ASN A 1 94 ? -2.046 0.900 9.515 1.00 86.75 94 ASN A CA 1
ATOM 751 C C . ASN A 1 94 ? -2.331 2.113 10.409 1.00 86.75 94 ASN A C 1
ATOM 753 O O . ASN A 1 94 ? -3.448 2.635 10.354 1.00 86.75 94 ASN A O 1
ATOM 757 N N . PRO A 1 95 ? -1.335 2.616 11.164 1.00 86.12 95 PRO A N 1
ATOM 758 C CA . PRO A 1 95 ? -1.544 3.671 12.153 1.00 86.12 95 PRO A CA 1
ATOM 759 C C . PRO A 1 95 ? -2.071 4.978 11.560 1.00 86.12 95 PRO A C 1
ATOM 761 O O . PRO A 1 95 ? -2.592 5.796 12.297 1.00 86.12 95 PRO A O 1
ATOM 764 N N . GLU A 1 96 ? -1.960 5.199 10.251 1.00 86.94 96 GLU A N 1
ATOM 765 C CA . GLU A 1 96 ? -2.430 6.424 9.592 1.00 86.94 96 GLU A CA 1
ATOM 766 C C . GLU A 1 96 ? -3.683 6.211 8.738 1.00 86.94 96 GLU A C 1
ATOM 768 O O . GLU A 1 96 ? -4.139 7.150 8.077 1.00 86.94 96 GLU A O 1
ATOM 773 N N . ARG A 1 97 ? -4.212 4.982 8.673 1.00 89.50 97 ARG A N 1
ATOM 774 C CA . ARG A 1 97 ? -5.204 4.645 7.652 1.00 89.50 97 ARG A CA 1
ATOM 775 C C . ARG A 1 97 ? -6.248 3.616 8.049 1.00 89.50 97 ARG A C 1
ATOM 777 O O . ARG A 1 97 ? -7.372 3.795 7.605 1.00 89.50 97 ARG A O 1
ATOM 784 N N . GLU A 1 98 ? -5.922 2.546 8.763 1.00 90.69 98 GLU A N 1
ATOM 785 C CA . GLU A 1 98 ? -6.799 1.368 8.778 1.00 90.69 98 GLU A CA 1
ATOM 786 C C . GLU A 1 98 ? -6.895 0.692 10.142 1.00 90.69 98 GLU A C 1
ATOM 788 O O . GLU A 1 98 ? -5.878 0.379 10.764 1.00 90.69 98 GLU A O 1
ATOM 793 N N . ILE A 1 99 ? -8.139 0.432 10.550 1.00 92.19 99 ILE A N 1
ATOM 794 C CA . ILE A 1 99 ? -8.509 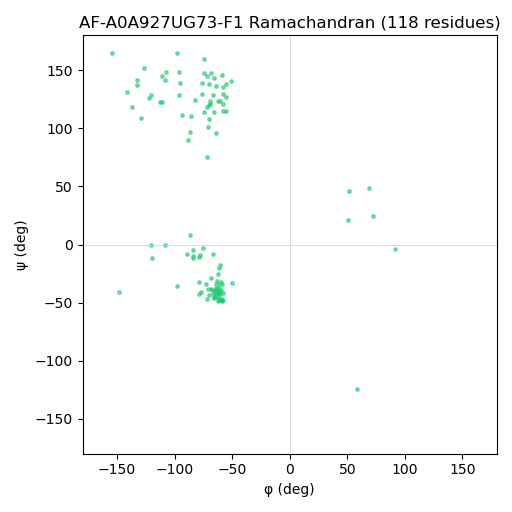-0.349 11.731 1.00 92.19 99 ILE A CA 1
ATOM 795 C C . ILE A 1 99 ? -9.354 -1.527 11.253 1.00 92.19 99 ILE A C 1
ATOM 797 O O . ILE A 1 99 ? -10.327 -1.322 10.531 1.00 92.19 99 ILE A O 1
ATOM 801 N N . SER A 1 100 ? -9.005 -2.742 11.658 1.00 91.75 100 SER A N 1
ATOM 802 C CA . SER A 1 100 ? -9.807 -3.946 11.421 1.00 91.75 100 SER A CA 1
ATOM 803 C C . SER A 1 100 ? -10.429 -4.413 12.727 1.00 91.75 100 SER A C 1
ATOM 805 O O . SER A 1 100 ? -9.792 -4.319 13.767 1.00 91.75 100 SER A O 1
ATOM 807 N N .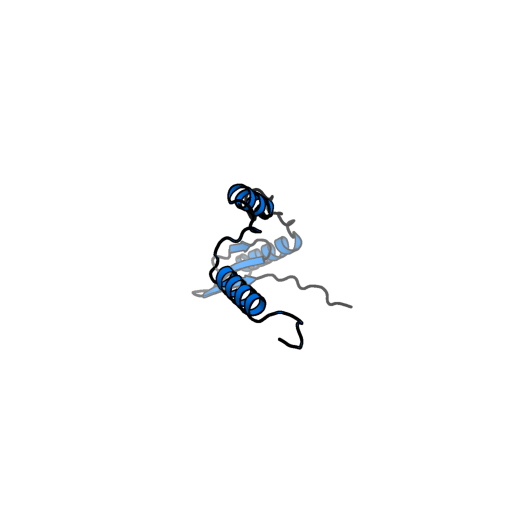 PHE A 1 101 ? -11.670 -4.882 12.696 1.00 91.75 101 PHE A N 1
ATOM 808 C CA . PHE A 1 101 ? -12.373 -5.377 13.880 1.00 91.75 101 PHE A CA 1
ATOM 809 C C . PHE A 1 101 ? -13.453 -6.387 13.484 1.00 91.75 101 PHE A C 1
ATOM 811 O O . PHE A 1 101 ? -13.832 -6.493 12.315 1.00 91.75 101 PHE A O 1
ATOM 818 N N . LYS A 1 102 ? -13.953 -7.144 14.459 1.00 90.38 102 LYS A N 1
ATOM 819 C CA . LYS A 1 102 ? -15.039 -8.111 14.276 1.00 90.38 102 LYS A CA 1
ATOM 820 C C . LYS A 1 102 ? -16.298 -7.643 14.985 1.00 90.38 102 LYS A C 1
ATOM 822 O O . LYS A 1 102 ? -16.218 -7.048 16.054 1.00 90.38 102 LYS A O 1
ATOM 827 N N . ILE A 1 103 ? -17.455 -7.935 14.403 1.00 88.75 103 ILE A N 1
ATOM 828 C CA . ILE A 1 103 ? -18.747 -7.838 15.092 1.00 88.75 103 ILE A CA 1
ATOM 829 C C . ILE A 1 103 ? -19.466 -9.166 14.863 1.00 88.75 103 ILE A C 1
ATOM 831 O O . ILE A 1 103 ? -19.889 -9.464 13.740 1.00 88.75 103 ILE A O 1
ATOM 835 N N . GLY A 1 104 ? -19.574 -9.975 15.918 1.00 85.75 104 GLY A N 1
ATOM 836 C CA . GLY A 1 104 ? -20.041 -11.357 15.813 1.00 85.75 104 GLY A CA 1
ATOM 837 C C . GLY A 1 104 ? -19.153 -12.171 14.865 1.00 85.75 104 GLY A C 1
ATOM 838 O O . GLY A 1 104 ? -17.935 -12.213 15.018 1.00 85.75 104 GLY A O 1
ATOM 839 N N . GLU A 1 105 ? -19.752 -12.785 13.847 1.00 88.12 105 GLU A N 1
ATOM 840 C CA . GLU A 1 105 ? -19.032 -13.592 12.848 1.00 88.12 105 GLU A CA 1
ATOM 841 C C . GLU A 1 105 ? -18.430 -12.764 11.700 1.00 88.12 105 GLU A C 1
ATOM 843 O O . GLU A 1 105 ? -17.646 -13.274 10.898 1.00 88.12 105 GLU A O 1
ATOM 848 N N . ASN A 1 106 ? -18.776 -11.477 11.612 1.00 90.31 106 ASN A N 1
ATOM 849 C CA . ASN A 1 106 ? -18.425 -10.637 10.475 1.00 90.31 106 ASN A CA 1
ATOM 850 C C . ASN A 1 106 ? -17.138 -9.841 10.723 1.00 90.31 106 ASN A C 1
ATOM 852 O O . ASN A 1 106 ? -16.923 -9.281 11.799 1.00 90.31 106 ASN A O 1
ATOM 856 N N . LEU A 1 107 ? -16.305 -9.757 9.684 1.00 90.50 107 LEU A N 1
ATOM 857 C CA . LEU A 1 107 ? -15.068 -8.978 9.650 1.00 90.50 107 LEU A CA 1
ATOM 858 C C . LEU A 1 107 ? -15.327 -7.621 8.992 1.00 90.50 107 LEU A C 1
ATOM 860 O O . LEU A 1 107 ? -15.842 -7.565 7.876 1.00 90.50 107 LEU A O 1
ATOM 864 N N . TYR A 1 108 ? -14.918 -6.544 9.655 1.00 90.62 108 TYR A N 1
ATOM 865 C CA . TYR A 1 108 ? -15.046 -5.178 9.157 1.00 90.62 108 TYR A CA 1
ATOM 866 C C . TYR A 1 108 ? -13.698 -4.461 9.176 1.00 90.62 108 TYR A C 1
ATOM 868 O O . TYR A 1 108 ? -12.837 -4.731 10.016 1.00 90.62 108 TYR A O 1
ATOM 876 N N . SER A 1 109 ? -13.534 -3.503 8.265 1.00 91.06 109 SER A N 1
ATOM 877 C CA . SER A 1 109 ? -12.412 -2.570 8.283 1.00 91.06 109 SER A CA 1
ATOM 878 C C . SER A 1 109 ? -12.887 -1.133 8.090 1.00 91.06 109 SER A C 1
ATOM 880 O O . SER A 1 109 ? -13.808 -0.845 7.323 1.00 91.06 109 SER A O 1
ATOM 882 N N . LEU A 1 110 ? -12.252 -0.212 8.812 1.00 90.56 110 LEU A N 1
ATOM 883 C CA . LEU A 1 110 ? -12.465 1.225 8.709 1.00 90.56 110 LEU A CA 1
ATOM 884 C C . LEU A 1 110 ? -11.216 1.857 8.105 1.00 90.56 110 LEU A C 1
ATOM 886 O O . LEU A 1 110 ? -10.123 1.729 8.654 1.00 90.56 110 LEU A O 1
ATOM 890 N N . THR A 1 111 ? -11.390 2.556 6.981 1.00 92.56 111 THR A N 1
ATOM 891 C CA . THR A 1 111 ? -10.302 3.238 6.269 1.00 92.56 111 THR A CA 1
ATOM 892 C C . THR A 1 111 ? -10.460 4.757 6.335 1.00 92.56 111 THR A C 1
ATOM 894 O O . THR A 1 111 ? -11.443 5.312 5.848 1.00 92.56 111 THR A O 1
ATOM 897 N N . LEU A 1 112 ? -9.454 5.452 6.863 1.00 92.31 112 LEU A N 1
ATOM 898 C CA . LEU A 1 112 ? -9.373 6.909 6.904 1.00 92.31 112 LEU A CA 1
ATOM 899 C C . LEU A 1 112 ? -8.844 7.472 5.576 1.00 92.31 112 LEU A C 1
ATOM 901 O O . LEU A 1 112 ? -7.737 7.149 5.134 1.00 92.31 112 LEU A O 1
ATOM 905 N N . THR A 1 113 ? -9.608 8.381 4.964 1.00 91.12 113 THR A N 1
ATOM 906 C CA . THR A 1 113 ? -9.215 9.091 3.737 1.00 91.12 113 THR A CA 1
ATOM 907 C C . THR A 1 113 ? -9.235 10.600 3.963 1.00 91.12 113 THR A C 1
ATOM 909 O O . THR A 1 113 ? -10.243 11.165 4.374 1.00 91.12 113 THR A O 1
ATOM 912 N N . ARG A 1 114 ? -8.121 11.280 3.662 1.00 89.12 114 ARG A N 1
ATOM 913 C CA . ARG A 1 114 ? -8.041 12.750 3.677 1.00 89.12 114 ARG A CA 1
ATOM 914 C C . ARG A 1 114 ? -8.318 13.278 2.274 1.00 89.12 114 ARG A C 1
ATOM 916 O O . ARG A 1 114 ? -7.500 13.082 1.375 1.00 89.12 114 ARG A O 1
ATOM 923 N N . HIS A 1 115 ? -9.449 13.951 2.092 1.00 90.75 115 HIS A N 1
ATOM 924 C CA . HIS A 1 115 ? -9.782 14.595 0.824 1.00 90.75 115 HIS A CA 1
ATOM 925 C C . HIS A 1 115 ? -8.961 15.872 0.616 1.00 90.75 115 HIS A C 1
ATOM 927 O O . HIS A 1 115 ? -8.601 16.573 1.564 1.00 90.75 115 HIS A O 1
ATOM 933 N N . ARG A 1 116 ? -8.646 16.172 -0.647 1.00 87.00 116 ARG A N 1
ATOM 934 C CA . ARG A 1 116 ? -8.008 17.436 -1.025 1.00 87.00 116 ARG A CA 1
ATOM 935 C C . ARG A 1 116 ? -9.027 18.566 -0.885 1.00 87.00 116 ARG A C 1
ATOM 937 O O . ARG A 1 116 ? -10.199 18.368 -1.195 1.00 87.00 116 ARG A O 1
ATOM 944 N N . SER A 1 117 ? -8.572 19.751 -0.481 1.00 88.94 117 SER A N 1
ATOM 945 C CA . SER A 1 117 ? -9.402 20.949 -0.566 1.00 88.94 117 SER A CA 1
ATOM 946 C C . SER A 1 117 ? -9.900 21.149 -2.008 1.00 88.94 117 SER A C 1
ATOM 948 O O . SER A 1 117 ? -9.133 20.931 -2.958 1.00 88.94 117 SER A O 1
ATOM 950 N N . PRO A 1 118 ? -11.174 21.530 -2.199 1.00 90.44 118 PRO A N 1
ATOM 951 C CA . PRO A 1 118 ? -11.691 21.832 -3.526 1.00 90.44 118 PRO A CA 1
ATOM 952 C C . PRO A 1 118 ? -10.881 22.971 -4.156 1.00 90.44 118 PRO A C 1
ATOM 954 O O . PRO A 1 118 ? -10.384 23.862 -3.459 1.00 90.44 118 PRO A O 1
ATOM 957 N N . LYS A 1 119 ? -10.712 22.925 -5.482 1.00 84.69 119 LYS A N 1
ATOM 958 C CA . LYS A 1 119 ? -10.106 24.038 -6.222 1.00 84.69 119 LYS A CA 1
ATOM 959 C C . LYS A 1 119 ? -11.063 25.232 -6.126 1.00 84.69 119 LYS A C 1
ATOM 961 O O . LYS A 1 119 ? -12.255 25.049 -6.358 1.00 84.69 119 LYS A O 1
ATOM 966 N N . LYS A 1 120 ? -10.537 26.392 -5.727 1.00 73.44 120 LYS A N 1
ATOM 967 C CA . LYS A 1 120 ? -11.251 27.669 -5.835 1.00 73.44 120 LYS A CA 1
ATOM 968 C C . LYS A 1 120 ? -11.371 28.075 -7.296 1.00 73.44 120 LYS A C 1
ATOM 970 O O . LYS A 1 120 ? -10.431 27.736 -8.054 1.00 73.44 120 LYS A O 1
#

Nearest PDB structures (foldseek):
  5kz5-assembly1_K  TM=3.460E-01  e=5.526E+00  Homo sapiens

Foldseek 3Di:
DVVVPDDPVVVVVVVVVVVCVVVVHDDPPDDDPVVVVVVVVVPPDPDDPDDPDPPPDPPPDDDDPVVLLVVQVVVLCCLPPPDPQPWAPWDCPDSRFKIWTDRVPDIDMDTDDDDDDDDD

Secondary structure (DSSP, 8-state):
-TTTT--HHHHHHHHHHHHHHHTTPPPTTSPPHHHHHHHHHHTS----------TTS---PPPP-HHHHHHHHHHHHHHHHT-TT-EEEEEEEETTTEEEEEETTEEEEEE---PPPPP-

Radius of gyration: 39.06 Å; Cα contacts (8 Å, |Δi|>4): 86; chains: 1; bounding box: 61×41×102 Å

pLDDT: mean 80.99, std 9.13, range [53.06, 92.56]